Protein AF-A0A2B7YEJ5-F1 (afdb_monomer_lite)

Radius of gyration: 30.0 Å; chains: 1; boun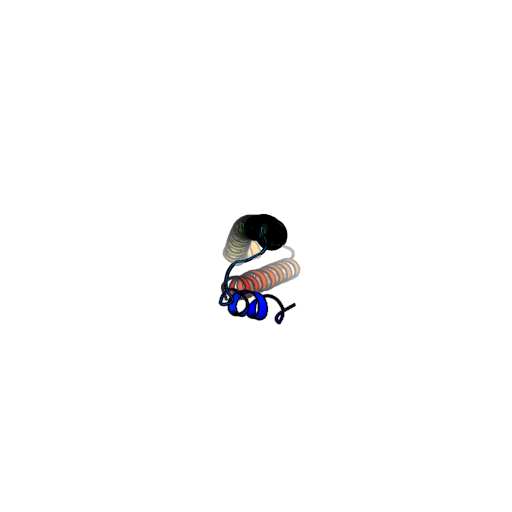ding box: 55×24×83 Å

Secondary structure (DSSP, 8-state):
--SSHHHHHHHTTS----HHHHHHHHHHHHHHHHHHHHHHHHHHHHHHHHHHHHHHHHHHHHHHHHHHHHHHHHHHHHHTT-S-HHHHHHHHHHHHHHHHHHHHHHHHHT-

pLDDT: mean 81.54, std 15.57, range [46.22, 95.5]

Organism: Fusobacterium nucleatum subsp. polymorphum (NCBI:txid76857)

InterPro domains:
  IPR018543 Adhesion protein FadA [PF09403] (25-104)
  IPR053716 Flagellar assembly and chemotaxis effector [G3DSA:1.10.287.1700] (18-108)

Structure (mmCIF, N/CA/C/O backbone):
data_AF-A0A2B7YEJ5-F1
#
_entry.id   AF-A0A2B7YEJ5-F1
#
loop_
_atom_site.group_PDB
_atom_site.id
_atom_site.type_symbol
_atom_site.label_atom_id
_atom_site.label_alt_id
_atom_site.label_comp_id
_atom_site.label_asym_id
_atom_site.label_entity_id
_atom_site.label_seq_id
_atom_site.pdbx_PDB_ins_code
_atom_site.Cartn_x
_atom_site.Cartn_y
_atom_site.Cartn_z
_atom_site.occupancy
_atom_site.B_iso_or_equiv
_atom_site.auth_seq_id
_atom_site.auth_comp_id
_atom_site.auth_asym_id
_atom_site.auth_atom_id
_atom_site.pdbx_PDB_model_num
ATOM 1 N N . MET A 1 1 ? 5.354 -14.574 -30.502 1.00 50.81 1 MET A N 1
ATOM 2 C CA . MET A 1 1 ? 6.492 -14.194 -31.365 1.00 50.81 1 MET A CA 1
ATOM 3 C C . MET A 1 1 ? 7.780 -14.687 -30.709 1.00 50.81 1 MET A C 1
ATOM 5 O O . MET A 1 1 ? 8.263 -14.043 -29.798 1.00 50.81 1 MET A O 1
ATOM 9 N N . ARG A 1 2 ? 8.254 -15.903 -31.023 1.00 48.84 2 ARG A N 1
ATOM 10 C CA . ARG A 1 2 ? 9.450 -16.503 -30.373 1.00 48.84 2 ARG A CA 1
ATOM 11 C C . ARG A 1 2 ? 10.378 -17.261 -31.334 1.00 48.84 2 ARG A C 1
ATOM 13 O O . ARG A 1 2 ? 11.340 -17.869 -30.892 1.00 48.84 2 ARG A O 1
ATOM 20 N N . LYS A 1 3 ? 10.086 -17.254 -32.639 1.00 48.75 3 LYS A N 1
ATOM 21 C CA . LYS A 1 3 ? 10.837 -18.036 -33.640 1.00 48.75 3 LYS A CA 1
ATOM 22 C C . LYS A 1 3 ? 11.615 -17.185 -34.653 1.00 48.75 3 LYS A C 1
ATOM 24 O O . LYS A 1 3 ? 12.477 -17.732 -35.318 1.00 48.75 3 LYS A O 1
ATOM 29 N N . GLY A 1 4 ? 11.350 -15.875 -34.741 1.00 50.22 4 GLY A N 1
ATOM 30 C CA . GLY A 1 4 ? 12.058 -14.973 -35.665 1.00 50.22 4 GLY A CA 1
ATOM 31 C C . GLY A 1 4 ? 13.450 -14.561 -35.173 1.00 50.22 4 GLY A C 1
ATOM 32 O O . GLY A 1 4 ? 14.407 -14.615 -35.931 1.00 50.22 4 GLY A O 1
ATOM 33 N N . ILE A 1 5 ? 13.583 -14.260 -33.876 1.00 56.66 5 ILE A N 1
ATOM 34 C CA . ILE A 1 5 ? 14.820 -13.716 -33.281 1.00 56.66 5 ILE A CA 1
ATOM 35 C C . ILE A 1 5 ? 15.985 -14.722 -33.325 1.00 56.66 5 ILE A C 1
ATOM 37 O O . ILE A 1 5 ? 17.136 -14.335 -33.489 1.00 56.66 5 ILE A O 1
ATOM 41 N N . LEU A 1 6 ? 15.701 -16.028 -33.237 1.00 48.44 6 LEU A N 1
ATOM 42 C CA . LEU A 1 6 ? 16.749 -17.055 -33.292 1.00 48.44 6 LEU A CA 1
ATOM 43 C C . LEU A 1 6 ? 17.274 -17.308 -34.716 1.00 48.44 6 LEU A C 1
ATOM 45 O O . LEU A 1 6 ? 18.383 -17.810 -34.875 1.00 48.44 6 LEU A O 1
ATOM 49 N N . LEU A 1 7 ? 16.485 -16.983 -35.746 1.00 53.22 7 LEU A N 1
ATOM 50 C CA . LEU A 1 7 ? 16.862 -17.224 -37.139 1.00 53.22 7 LEU A CA 1
ATOM 51 C C . LEU A 1 7 ? 17.825 -16.149 -37.665 1.00 53.22 7 LEU A C 1
ATOM 53 O O . LEU A 1 7 ? 18.717 -16.481 -38.439 1.00 53.22 7 LEU A O 1
ATOM 57 N N . LEU A 1 8 ? 17.735 -14.909 -37.174 1.00 52.97 8 LEU A N 1
ATOM 58 C CA . LEU A 1 8 ? 18.569 -13.798 -37.650 1.00 52.97 8 LEU A CA 1
ATOM 59 C C . LEU A 1 8 ? 20.058 -13.964 -37.281 1.00 52.97 8 LEU A C 1
ATOM 61 O O . LEU A 1 8 ? 20.935 -13.733 -38.106 1.00 52.97 8 LEU A O 1
ATOM 65 N N . PHE A 1 9 ? 20.355 -14.477 -36.080 1.00 54.22 9 PHE A N 1
ATOM 66 C CA . PHE A 1 9 ? 21.737 -14.717 -35.630 1.00 54.22 9 PHE A CA 1
ATOM 67 C C . PHE A 1 9 ? 22.463 -15.834 -36.397 1.00 54.22 9 PHE A C 1
ATOM 69 O O . PHE A 1 9 ? 23.690 -15.850 -36.434 1.00 54.22 9 PHE A O 1
ATOM 76 N N . THR A 1 10 ? 21.732 -16.772 -37.010 1.00 55.88 10 THR A N 1
ATOM 77 C CA . THR A 1 10 ? 22.343 -17.885 -37.765 1.00 55.88 10 THR A CA 1
ATOM 78 C C . THR A 1 10 ? 22.634 -17.535 -39.229 1.00 55.88 10 THR A C 1
ATOM 80 O O . THR A 1 10 ? 23.484 -18.176 -39.846 1.00 55.88 10 THR A O 1
ATOM 83 N N . ALA A 1 11 ? 22.004 -16.484 -39.767 1.00 53.53 11 ALA A N 1
ATOM 84 C CA . ALA A 1 11 ? 22.146 -16.074 -41.165 1.00 53.53 11 ALA A CA 1
ATOM 85 C C . ALA A 1 11 ? 23.420 -15.251 -41.461 1.00 53.53 11 ALA A C 1
ATOM 87 O O . ALA A 1 11 ? 23.912 -15.276 -42.585 1.00 53.53 11 ALA A O 1
ATOM 88 N N . LEU A 1 12 ? 24.023 -14.600 -40.457 1.00 53.91 12 LEU A N 1
ATOM 89 C CA . LEU A 1 12 ? 25.177 -13.692 -40.619 1.00 53.91 12 LEU A CA 1
ATOM 90 C C . LEU A 1 12 ? 26.529 -14.382 -40.916 1.00 53.91 12 LEU A C 1
ATOM 92 O O . LEU A 1 12 ? 27.573 -13.734 -40.903 1.00 53.91 12 LEU A O 1
ATOM 96 N N . SER A 1 13 ? 26.541 -15.693 -41.174 1.00 53.62 13 SER A N 1
ATOM 97 C CA . SER A 1 13 ? 27.765 -16.461 -41.463 1.00 53.62 13 SER A CA 1
ATOM 98 C C . SER A 1 13 ? 28.075 -16.630 -42.961 1.00 53.62 13 SER A C 1
ATOM 100 O O . SER A 1 13 ? 29.018 -17.341 -43.308 1.00 53.62 13 SER A O 1
ATOM 102 N N . ILE A 1 14 ? 27.326 -15.976 -43.859 1.00 58.03 14 ILE A N 1
ATOM 103 C CA . ILE A 1 14 ? 27.501 -16.094 -45.317 1.00 58.03 14 ILE A CA 1
ATOM 104 C C . ILE A 1 14 ? 28.121 -14.806 -45.885 1.00 58.03 14 ILE A C 1
ATOM 106 O O . ILE A 1 14 ? 27.730 -13.700 -45.528 1.00 58.03 14 ILE A O 1
ATOM 110 N N . GLY A 1 15 ? 29.144 -14.975 -46.730 1.00 53.72 15 GLY A N 1
ATOM 111 C CA . GLY A 1 15 ? 30.040 -13.923 -47.216 1.00 53.72 15 GLY A CA 1
ATOM 112 C C . GLY A 1 15 ? 29.367 -12.751 -47.945 1.00 53.72 15 GLY A C 1
ATOM 113 O O . GLY A 1 15 ? 28.396 -12.912 -48.677 1.00 53.72 15 GLY A O 1
ATOM 114 N N . VAL A 1 16 ? 29.959 -11.572 -47.745 1.00 63.69 16 VAL A N 1
ATOM 115 C CA . VAL A 1 16 ? 29.549 -10.250 -48.240 1.00 63.69 16 VAL A CA 1
ATOM 116 C C . VAL A 1 16 ? 29.669 -10.157 -49.761 1.00 63.69 16 VAL A C 1
ATOM 118 O O . VAL A 1 16 ? 30.803 -10.105 -50.211 1.00 63.69 16 VAL A O 1
ATOM 121 N N . PHE A 1 17 ? 28.559 -10.052 -50.515 1.00 53.75 17 PHE A N 1
ATOM 122 C CA . PHE A 1 17 ? 28.481 -9.334 -51.811 1.00 53.75 17 PHE A CA 1
ATOM 123 C C . PHE A 1 17 ? 27.028 -8.971 -52.215 1.00 53.75 17 PHE A C 1
ATOM 125 O O . PHE A 1 17 ? 26.368 -9.759 -52.886 1.00 53.75 17 PHE A O 1
ATOM 132 N N . ALA A 1 18 ? 26.560 -7.771 -51.838 1.00 54.12 18 ALA A N 1
ATOM 133 C CA . ALA A 1 18 ? 25.743 -6.808 -52.611 1.00 54.12 18 ALA A CA 1
ATOM 134 C C . ALA A 1 18 ? 25.316 -5.662 -51.662 1.00 54.12 18 ALA A C 1
ATOM 136 O O . ALA A 1 18 ? 24.610 -5.883 -50.682 1.00 54.12 18 ALA A O 1
ATOM 137 N N . ASP A 1 19 ? 25.800 -4.450 -51.943 1.00 62.44 19 ASP A N 1
ATOM 138 C CA . ASP A 1 19 ? 25.955 -3.322 -51.000 1.00 62.44 19 ASP A CA 1
ATOM 139 C C . ASP A 1 19 ? 24.652 -2.752 -50.387 1.00 62.44 19 ASP A C 1
ATOM 141 O O . ASP A 1 19 ? 24.695 -2.148 -49.320 1.00 62.44 19 ASP A O 1
ATOM 145 N N . ASP A 1 20 ? 23.485 -2.952 -51.011 1.00 71.19 20 ASP A N 1
ATOM 146 C CA . ASP A 1 20 ? 22.214 -2.344 -50.566 1.00 71.19 20 ASP A CA 1
ATOM 147 C C . ASP A 1 20 ? 21.368 -3.242 -49.644 1.00 71.19 20 ASP A C 1
ATOM 149 O O . ASP A 1 20 ? 20.648 -2.739 -48.778 1.00 71.19 20 ASP A O 1
ATOM 153 N N . GLU A 1 21 ? 21.445 -4.567 -49.793 1.00 75.50 21 GLU A N 1
ATOM 154 C CA . GLU A 1 21 ? 20.636 -5.509 -49.003 1.00 75.50 21 GLU A CA 1
ATOM 155 C C . GLU A 1 21 ? 21.127 -5.562 -47.551 1.00 75.50 21 GLU A C 1
ATOM 157 O O . GLU A 1 21 ? 20.345 -5.375 -46.621 1.00 75.50 21 GLU A O 1
ATOM 162 N N . VAL A 1 22 ? 22.448 -5.652 -47.360 1.00 77.62 22 VAL A N 1
ATOM 163 C CA . VAL A 1 22 ? 23.090 -5.575 -46.036 1.00 77.62 22 VAL A CA 1
ATOM 164 C C . VAL A 1 22 ? 22.825 -4.219 -45.367 1.00 77.62 22 VAL A C 1
ATOM 166 O O . VAL A 1 22 ? 22.575 -4.151 -44.164 1.00 77.62 22 VAL A O 1
ATOM 169 N N . LEU A 1 23 ? 22.830 -3.122 -46.135 1.00 79.94 23 LEU A N 1
ATOM 170 C CA . LEU A 1 23 ? 22.531 -1.784 -45.617 1.00 79.94 23 LEU A CA 1
ATOM 171 C C . LEU A 1 23 ? 21.060 -1.652 -45.182 1.00 79.94 23 LEU A C 1
ATOM 173 O O . LEU A 1 23 ? 20.762 -0.997 -44.181 1.00 79.94 23 LEU A O 1
ATOM 177 N N . SER A 1 24 ? 20.139 -2.271 -45.923 1.00 82.00 24 SER A N 1
ATOM 178 C CA . SER A 1 24 ? 18.716 -2.331 -45.581 1.00 82.00 24 SER A CA 1
ATOM 179 C C . SER A 1 24 ? 18.471 -3.166 -44.322 1.00 82.00 24 SER A C 1
ATOM 181 O O . SER A 1 24 ? 17.715 -2.742 -43.448 1.00 82.00 24 SER A O 1
ATOM 183 N N . GLU A 1 25 ? 19.130 -4.318 -44.192 1.00 83.88 25 GLU A N 1
ATOM 184 C CA . GLU A 1 25 ? 19.049 -5.164 -42.998 1.00 83.88 25 GLU A CA 1
ATOM 185 C C . GLU A 1 25 ? 19.592 -4.454 -41.754 1.00 83.88 25 GLU A C 1
ATOM 187 O O . GLU A 1 25 ? 18.942 -4.474 -40.711 1.00 83.88 25 GLU A O 1
ATOM 192 N N . LEU A 1 26 ? 20.727 -3.754 -41.865 1.00 83.31 26 LEU A N 1
ATOM 193 C CA . LEU A 1 26 ? 21.283 -2.969 -40.758 1.00 83.31 26 LEU A CA 1
ATOM 194 C C . LEU A 1 26 ? 20.347 -1.835 -40.318 1.00 83.31 26 LEU A C 1
ATOM 196 O O . LEU A 1 26 ? 20.149 -1.648 -39.121 1.00 83.31 26 LEU A O 1
ATOM 200 N N . LYS A 1 27 ? 19.714 -1.120 -41.259 1.00 86.50 27 LYS A N 1
ATOM 201 C CA . LYS A 1 27 ? 18.711 -0.086 -40.939 1.00 86.50 27 LYS A CA 1
ATOM 202 C C . LYS A 1 27 ? 17.456 -0.670 -40.292 1.00 86.50 27 LYS A C 1
ATOM 204 O O . LYS A 1 27 ? 16.894 -0.063 -39.383 1.00 86.50 27 LYS A O 1
ATOM 209 N N . SER A 1 28 ? 17.009 -1.839 -40.753 1.00 89.12 28 SER A N 1
ATOM 210 C CA . SER A 1 28 ? 15.894 -2.558 -40.127 1.00 89.12 28 SER A CA 1
ATOM 211 C C . SER A 1 28 ? 16.248 -2.962 -38.698 1.00 89.12 28 SER A C 1
ATOM 213 O O . SER A 1 28 ? 15.455 -2.745 -37.787 1.00 89.12 28 SER A O 1
ATOM 215 N N . LEU A 1 29 ? 17.460 -3.481 -38.485 1.00 89.81 29 LEU A N 1
ATOM 216 C CA . LEU A 1 29 ? 17.945 -3.891 -37.172 1.00 89.81 29 LEU A CA 1
ATOM 217 C C . LEU A 1 29 ? 18.083 -2.705 -36.208 1.00 89.81 29 LEU A C 1
ATOM 219 O O . LEU A 1 29 ? 17.698 -2.817 -35.049 1.00 89.81 29 LEU A O 1
ATOM 223 N N . GLU A 1 30 ? 18.584 -1.562 -36.681 1.00 87.75 30 GLU A N 1
ATOM 224 C CA . GLU A 1 30 ? 18.641 -0.318 -35.903 1.00 87.75 30 GLU A CA 1
ATOM 225 C C . GLU A 1 30 ? 17.232 0.158 -35.518 1.00 87.75 30 GLU A C 1
ATOM 227 O O . GLU A 1 30 ? 16.977 0.475 -34.359 1.00 87.75 30 GLU A O 1
ATOM 232 N N . SER A 1 31 ? 16.274 0.102 -36.450 1.00 91.06 31 SER A N 1
ATOM 233 C CA . SER A 1 31 ? 14.875 0.427 -36.154 1.00 91.06 31 SER A CA 1
ATOM 234 C C . SER A 1 31 ? 14.240 -0.539 -35.145 1.00 91.06 31 SER A C 1
ATOM 236 O O . SER A 1 31 ? 13.421 -0.116 -34.325 1.00 91.06 31 SER A O 1
ATOM 238 N N . GLU A 1 32 ? 14.564 -1.831 -35.210 1.00 89.12 32 GLU A N 1
ATOM 239 C CA . GLU A 1 32 ? 14.099 -2.830 -34.242 1.00 89.12 32 GLU A CA 1
ATOM 240 C C . GLU A 1 32 ? 14.715 -2.596 -32.861 1.00 89.12 32 GLU A C 1
ATOM 242 O O . GLU A 1 32 ? 14.001 -2.647 -31.859 1.00 89.12 32 GLU A O 1
ATOM 247 N N . TYR A 1 33 ? 16.010 -2.276 -32.807 1.00 86.94 33 TYR A N 1
ATOM 248 C CA . TYR A 1 33 ? 16.704 -1.904 -31.578 1.00 86.94 33 TYR A CA 1
ATOM 249 C C . TYR A 1 33 ? 16.068 -0.670 -30.931 1.00 86.94 33 TYR A C 1
ATOM 251 O O . TYR A 1 33 ? 15.699 -0.709 -29.758 1.00 86.94 33 TYR A O 1
ATOM 259 N N . ASP A 1 34 ? 15.841 0.392 -31.704 1.00 92.69 34 ASP A N 1
ATOM 260 C CA . ASP A 1 34 ? 15.193 1.610 -31.217 1.00 92.69 34 ASP A CA 1
ATOM 261 C C . ASP A 1 34 ? 13.772 1.350 -30.710 1.00 92.69 34 ASP A C 1
ATOM 263 O O . ASP A 1 34 ? 13.332 1.941 -29.718 1.00 92.69 34 ASP A O 1
ATOM 267 N N . SER A 1 35 ? 13.027 0.470 -31.386 1.00 92.88 35 SER A N 1
ATOM 268 C CA . SER A 1 35 ? 11.698 0.058 -30.935 1.00 92.88 35 SER A CA 1
ATOM 269 C C . SER A 1 35 ? 11.769 -0.709 -29.617 1.00 92.88 35 SER A C 1
ATOM 271 O O . SER A 1 35 ? 10.950 -0.464 -28.731 1.00 92.88 35 SER A O 1
ATOM 273 N N . LEU A 1 36 ? 12.741 -1.612 -29.473 1.00 91.31 36 LEU A N 1
ATOM 274 C CA . LEU A 1 36 ? 12.936 -2.396 -28.258 1.00 91.31 36 LEU A CA 1
ATOM 275 C C . LEU A 1 36 ? 13.306 -1.499 -27.074 1.00 91.31 36 LEU A C 1
ATOM 277 O O . LEU A 1 36 ? 12.683 -1.604 -26.023 1.00 91.31 36 LEU A O 1
ATOM 281 N N . VAL A 1 37 ? 14.244 -0.566 -27.256 1.00 94.25 37 VAL A N 1
ATOM 282 C CA . VAL A 1 37 ? 14.639 0.396 -26.214 1.00 94.25 37 VAL A CA 1
ATOM 283 C C . VAL A 1 37 ? 13.440 1.232 -25.756 1.00 94.25 37 VAL A C 1
ATOM 285 O O . VAL A 1 37 ? 13.241 1.439 -24.559 1.00 94.25 37 VAL A O 1
ATOM 288 N N . LYS A 1 38 ? 12.585 1.674 -26.688 1.00 93.81 38 LYS A N 1
ATOM 289 C CA . LYS A 1 38 ? 11.347 2.396 -26.347 1.00 93.81 38 LYS A CA 1
ATOM 290 C C . LYS A 1 38 ? 10.355 1.524 -25.581 1.00 93.81 38 LYS A C 1
ATOM 292 O O . LYS A 1 38 ? 9.697 2.021 -24.668 1.00 93.81 38 LYS A O 1
ATOM 297 N N . GLU A 1 39 ? 10.220 0.252 -25.947 1.00 92.88 39 GLU A N 1
ATOM 298 C CA . GLU A 1 39 ? 9.346 -0.684 -25.237 1.00 92.88 39 GLU A CA 1
ATOM 299 C C . GLU A 1 39 ? 9.857 -0.960 -23.816 1.00 92.88 39 GLU A C 1
ATOM 301 O O . GLU A 1 39 ? 9.067 -0.946 -22.869 1.00 92.88 39 GLU A O 1
ATOM 306 N N . GLU A 1 40 ? 11.164 -1.163 -23.646 1.00 87.75 40 GLU A N 1
ATOM 307 C CA . GLU A 1 40 ? 11.794 -1.353 -22.338 1.00 87.75 40 GLU A CA 1
ATOM 308 C C . GLU A 1 40 ? 11.590 -0.136 -21.437 1.00 87.75 40 GLU A C 1
ATOM 310 O O . GLU A 1 40 ? 11.128 -0.291 -20.304 1.00 87.75 40 GLU A O 1
ATOM 315 N N . GLU A 1 41 ? 11.825 1.070 -21.955 1.00 94.19 41 GLU A N 1
ATOM 316 C CA . GLU A 1 41 ? 11.597 2.308 -21.211 1.00 94.19 41 GLU A CA 1
ATOM 317 C C . GLU A 1 41 ? 10.118 2.471 -20.827 1.00 94.19 41 GLU A C 1
ATOM 319 O O . GLU A 1 41 ? 9.796 2.780 -19.679 1.00 94.19 41 GLU A O 1
ATOM 324 N N . ALA A 1 42 ? 9.184 2.186 -21.741 1.00 95.19 42 ALA A N 1
ATOM 325 C CA . ALA A 1 42 ? 7.753 2.246 -21.444 1.00 95.19 42 ALA A CA 1
ATOM 326 C C . ALA A 1 42 ? 7.338 1.236 -20.360 1.00 95.19 42 ALA A C 1
ATOM 328 O O . ALA A 1 42 ? 6.517 1.548 -19.490 1.00 95.19 42 ALA A O 1
ATOM 329 N N . ARG A 1 43 ? 7.906 0.022 -20.382 1.00 93.00 43 ARG A N 1
ATOM 330 C CA . ARG A 1 43 ? 7.681 -0.982 -19.332 1.00 93.00 43 ARG A CA 1
ATOM 331 C C . ARG A 1 43 ? 8.259 -0.528 -17.996 1.00 93.00 43 ARG A C 1
ATOM 333 O O . ARG A 1 43 ? 7.566 -0.661 -16.989 1.00 93.00 43 ARG A O 1
ATOM 340 N N . PHE A 1 44 ? 9.465 0.036 -17.996 1.00 94.12 44 PHE A N 1
ATOM 341 C CA . PHE A 1 44 ? 10.108 0.558 -16.794 1.00 94.12 44 PHE A CA 1
ATOM 342 C C . PHE A 1 44 ? 9.292 1.688 -16.158 1.00 94.12 44 PHE A C 1
ATOM 344 O O . PHE A 1 44 ? 8.996 1.628 -14.966 1.00 94.12 44 PHE A O 1
ATOM 351 N N . GLN A 1 45 ? 8.843 2.672 -16.944 1.00 94.00 45 GLN A N 1
ATOM 352 C CA . GLN A 1 45 ? 8.018 3.766 -16.421 1.00 94.00 45 GLN A CA 1
ATOM 353 C C . GLN A 1 45 ? 6.693 3.259 -15.845 1.00 94.00 45 GLN A C 1
ATOM 355 O O . GLN A 1 45 ? 6.297 3.667 -14.755 1.00 94.00 45 GLN A O 1
ATOM 360 N N . LYS A 1 46 ? 6.041 2.298 -16.510 1.00 93.75 46 LYS A N 1
ATOM 361 C CA . LYS A 1 46 ? 4.816 1.680 -15.989 1.00 93.75 46 LYS A CA 1
ATOM 362 C C . LYS A 1 46 ? 5.045 0.960 -14.656 1.00 93.75 46 LYS A C 1
ATOM 364 O O . LYS A 1 46 ? 4.216 1.058 -13.753 1.00 93.75 46 LYS A O 1
ATOM 369 N N . GLU A 1 47 ? 6.138 0.214 -14.530 1.00 90.25 47 GLU A N 1
ATOM 370 C CA . GLU A 1 47 ? 6.491 -0.473 -13.284 1.00 90.25 47 GLU A CA 1
ATOM 371 C C . GLU A 1 47 ? 6.819 0.521 -12.165 1.00 90.25 47 GLU A C 1
ATOM 373 O O . GLU A 1 47 ? 6.350 0.361 -11.037 1.00 90.25 47 GLU A O 1
ATOM 378 N N . LYS A 1 48 ? 7.543 1.593 -12.493 1.00 91.50 48 LYS A N 1
ATOM 379 C CA . LYS A 1 48 ? 7.848 2.684 -11.570 1.00 91.50 48 LYS A CA 1
ATOM 380 C C . LYS A 1 48 ? 6.578 3.354 -11.042 1.00 91.50 48 LYS A C 1
ATOM 382 O O . LYS A 1 48 ? 6.429 3.468 -9.830 1.00 91.50 48 LYS A O 1
ATOM 387 N N . GLU A 1 49 ? 5.640 3.729 -11.912 1.00 91.75 49 GLU A N 1
ATOM 388 C CA . GLU A 1 49 ? 4.360 4.328 -11.504 1.00 91.75 49 GLU A CA 1
ATOM 389 C C . GLU A 1 49 ? 3.547 3.395 -10.593 1.00 91.75 49 GLU A C 1
ATOM 391 O O . GLU A 1 49 ? 2.978 3.829 -9.587 1.00 91.75 49 GLU A O 1
ATOM 396 N N . LEU A 1 50 ? 3.500 2.097 -10.916 1.00 86.69 50 LEU A N 1
ATOM 397 C CA . LEU A 1 50 ? 2.832 1.097 -10.079 1.00 86.69 50 LEU A CA 1
ATOM 398 C C . LEU A 1 50 ? 3.500 0.971 -8.706 1.00 86.69 50 LEU A C 1
ATOM 400 O O . LEU A 1 50 ? 2.795 0.910 -7.697 1.00 86.69 50 LEU A O 1
ATOM 404 N N . SER A 1 51 ? 4.832 0.972 -8.663 1.00 80.88 51 SER A N 1
ATOM 405 C CA . SER A 1 51 ? 5.617 0.910 -7.428 1.00 80.88 51 SER A CA 1
ATOM 406 C C . SER A 1 51 ? 5.404 2.148 -6.554 1.00 80.88 51 SER A C 1
ATOM 408 O O . SER A 1 51 ? 5.100 2.025 -5.368 1.00 80.88 51 SER A O 1
ATOM 410 N N . GLU A 1 52 ? 5.459 3.348 -7.137 1.00 87.31 52 GLU A N 1
ATOM 411 C CA . GLU A 1 52 ? 5.212 4.606 -6.423 1.00 87.31 52 GLU A CA 1
ATOM 412 C C . GLU A 1 52 ? 3.782 4.666 -5.866 1.00 87.31 52 GLU A C 1
ATOM 414 O O . GLU A 1 52 ? 3.574 5.030 -4.704 1.00 87.31 52 GLU A O 1
ATOM 419 N N . LYS A 1 53 ? 2.789 4.228 -6.650 1.00 84.44 53 LYS A N 1
ATOM 420 C CA . LYS A 1 53 ? 1.398 4.132 -6.194 1.00 84.44 53 LYS A CA 1
ATOM 421 C C . LYS A 1 53 ? 1.238 3.120 -5.059 1.00 84.44 53 LYS A C 1
ATOM 423 O O . LYS A 1 53 ? 0.553 3.417 -4.080 1.00 84.44 53 LYS A O 1
ATOM 428 N N . ALA A 1 54 ? 1.869 1.952 -5.165 1.00 78.75 54 ALA A N 1
ATOM 429 C CA . ALA A 1 54 ? 1.850 0.941 -4.113 1.00 78.75 54 ALA A CA 1
ATOM 430 C C . ALA A 1 54 ? 2.525 1.451 -2.829 1.00 78.75 54 ALA A C 1
ATOM 432 O O . ALA A 1 54 ? 1.997 1.244 -1.737 1.00 78.75 54 ALA A O 1
ATOM 433 N N . ALA A 1 55 ? 3.641 2.178 -2.943 1.00 79.38 55 ALA A N 1
ATOM 434 C CA . ALA A 1 55 ? 4.325 2.792 -1.808 1.00 79.38 55 ALA A CA 1
ATOM 435 C C . ALA A 1 55 ? 3.443 3.835 -1.101 1.00 79.38 55 ALA A C 1
ATOM 437 O O . ALA A 1 55 ? 3.319 3.805 0.125 1.00 79.38 55 ALA A O 1
ATOM 438 N N . ALA A 1 56 ? 2.775 4.712 -1.859 1.00 81.69 56 ALA A N 1
ATOM 439 C CA . ALA A 1 56 ? 1.846 5.693 -1.301 1.00 81.69 56 ALA A CA 1
ATOM 440 C C . ALA A 1 56 ? 0.661 5.021 -0.581 1.00 81.69 56 ALA A C 1
ATOM 442 O O . ALA A 1 56 ? 0.363 5.358 0.567 1.00 81.69 56 ALA A O 1
ATOM 443 N N . GLN A 1 57 ? 0.041 4.016 -1.210 1.00 81.44 57 GLN A N 1
ATOM 444 C CA . GLN A 1 57 ? -1.048 3.239 -0.605 1.00 81.44 57 GLN A CA 1
ATOM 445 C C . GLN A 1 57 ? -0.598 2.502 0.663 1.00 81.44 57 GLN A C 1
ATOM 447 O O . GLN A 1 57 ? -1.341 2.448 1.640 1.00 81.44 57 GLN A O 1
ATOM 452 N N . ASN A 1 58 ? 0.630 1.979 0.693 1.00 82.62 58 ASN A N 1
ATOM 453 C CA . ASN A 1 58 ? 1.185 1.318 1.874 1.00 82.62 58 ASN A CA 1
ATOM 454 C C . ASN A 1 58 ? 1.341 2.300 3.049 1.00 82.62 58 ASN A C 1
ATOM 456 O O . ASN A 1 58 ? 0.964 1.973 4.173 1.00 82.62 58 ASN A O 1
ATOM 460 N N . ILE A 1 59 ? 1.807 3.529 2.798 1.00 84.75 59 ILE A N 1
ATOM 461 C CA . ILE A 1 59 ? 1.898 4.574 3.834 1.00 84.75 59 ILE A CA 1
ATOM 462 C C . ILE A 1 59 ? 0.513 4.895 4.416 1.00 84.75 59 ILE A C 1
ATOM 464 O O . ILE A 1 59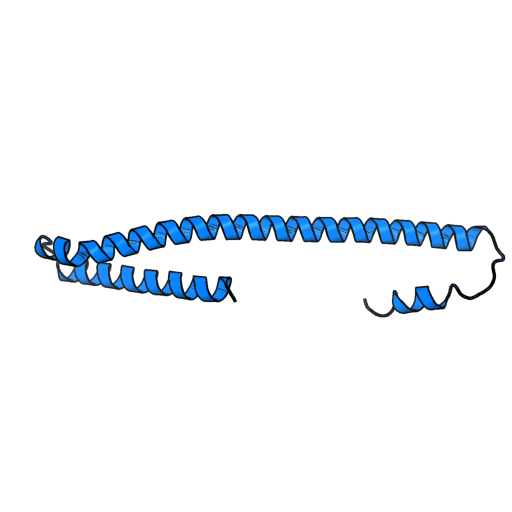 ? 0.366 5.018 5.634 1.00 84.75 59 ILE A O 1
ATOM 468 N N . GLU A 1 60 ? -0.512 5.031 3.573 1.00 85.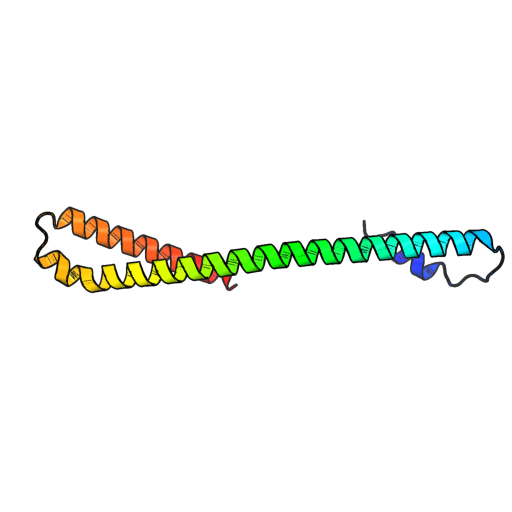88 60 GLU A N 1
ATOM 469 C CA . GLU A 1 60 ? -1.885 5.284 4.029 1.00 85.88 60 GLU A CA 1
ATOM 470 C C . GLU A 1 60 ? -2.453 4.111 4.836 1.00 85.88 60 GLU A C 1
ATOM 472 O O . GLU A 1 60 ? -3.020 4.326 5.910 1.00 85.88 60 GLU A O 1
ATOM 477 N N . LEU A 1 61 ? -2.234 2.874 4.379 1.00 86.69 61 LEU A N 1
ATOM 478 C CA . LEU A 1 61 ? -2.640 1.664 5.098 1.00 86.69 61 LEU A CA 1
ATOM 479 C C . LEU A 1 61 ? -1.959 1.553 6.466 1.00 86.69 61 LEU A C 1
ATOM 481 O O . LEU A 1 61 ? -2.619 1.209 7.444 1.00 86.69 61 LEU A O 1
ATOM 485 N N . GLN A 1 62 ? -0.672 1.896 6.572 1.00 85.81 62 GLN A N 1
ATOM 486 C CA . GLN A 1 62 ? 0.037 1.923 7.856 1.00 85.81 62 GLN A CA 1
ATOM 487 C C . GLN A 1 62 ? -0.541 2.970 8.814 1.00 85.81 62 GLN A C 1
ATOM 489 O O . GLN A 1 62 ? -0.729 2.682 9.995 1.00 85.81 62 GLN A O 1
ATOM 494 N N . LYS A 1 63 ? -0.869 4.170 8.319 1.00 89.00 63 LYS A N 1
ATOM 495 C CA . LYS A 1 63 ? -1.524 5.205 9.137 1.00 89.00 63 LYS A CA 1
ATOM 496 C C . LYS A 1 63 ? -2.896 4.750 9.627 1.00 89.00 63 LYS A C 1
ATOM 498 O O . LYS A 1 63 ? -3.215 4.937 10.800 1.00 89.00 63 LYS A O 1
ATOM 503 N N . LEU A 1 64 ? -3.697 4.149 8.745 1.00 89.81 64 LEU A N 1
ATOM 504 C CA . LEU A 1 64 ? -5.017 3.630 9.095 1.00 89.81 64 LEU A CA 1
ATOM 505 C C . LEU A 1 64 ? -4.911 2.504 10.128 1.00 89.81 64 LEU A C 1
ATOM 507 O O . LEU A 1 64 ? -5.649 2.512 11.111 1.00 89.81 64 LEU A O 1
ATOM 511 N N . LYS A 1 65 ? -3.952 1.590 9.946 1.00 90.50 65 LYS A N 1
ATOM 512 C CA . LYS A 1 65 ? -3.648 0.524 10.901 1.00 90.50 65 LYS A CA 1
ATOM 513 C C . LYS A 1 65 ? -3.366 1.083 12.296 1.00 90.50 65 LYS A C 1
ATOM 515 O O . LYS A 1 65 ? -4.061 0.713 13.237 1.00 90.50 65 LYS A O 1
ATOM 520 N N . LEU A 1 66 ? -2.414 2.011 12.413 1.00 93.31 66 LEU A N 1
ATOM 521 C CA . LEU A 1 66 ? -2.053 2.625 13.696 1.00 93.31 66 LEU A CA 1
ATOM 522 C C . LEU A 1 66 ? -3.257 3.302 14.366 1.00 93.31 66 LEU A C 1
ATOM 524 O O . LEU A 1 66 ? -3.453 3.173 15.571 1.00 93.31 66 LEU A O 1
ATOM 528 N N . ASN A 1 67 ? -4.099 3.984 13.584 1.00 92.44 67 ASN A N 1
ATOM 529 C CA . ASN A 1 67 ? -5.305 4.624 14.103 1.00 92.44 67 ASN A CA 1
ATOM 530 C C . ASN A 1 67 ? -6.320 3.609 14.658 1.00 92.44 67 ASN A C 1
ATOM 532 O O . ASN A 1 67 ? -6.932 3.850 15.700 1.00 92.44 67 ASN A O 1
ATOM 536 N N . ILE A 1 68 ? -6.499 2.474 13.976 1.00 92.81 68 ILE A N 1
ATOM 537 C CA . ILE A 1 68 ? -7.382 1.395 14.430 1.00 92.81 68 ILE A CA 1
ATOM 538 C C . ILE A 1 68 ? -6.814 0.736 15.692 1.00 92.81 68 ILE A C 1
ATOM 540 O O . ILE A 1 68 ? -7.558 0.536 16.651 1.00 92.81 68 ILE A O 1
ATOM 544 N N . GLU A 1 69 ? -5.511 0.450 15.733 1.00 93.19 69 GLU A N 1
ATOM 545 C CA . GLU A 1 69 ? -4.836 -0.110 16.913 1.00 93.19 69 GLU A CA 1
ATOM 546 C C . GLU A 1 69 ? -4.991 0.798 18.142 1.00 93.19 69 GLU A C 1
ATOM 548 O O . GLU A 1 69 ? -5.3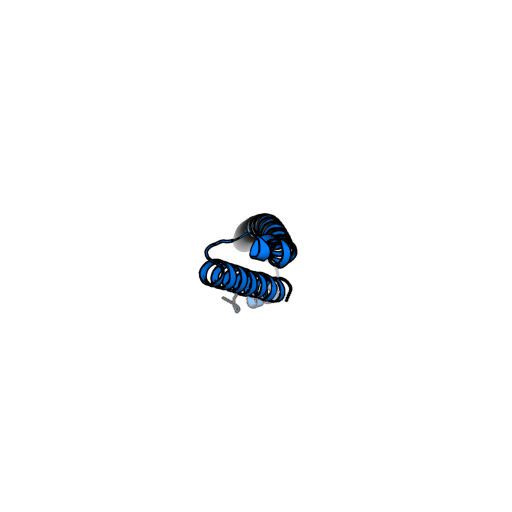42 0.318 19.221 1.00 93.19 69 GLU A O 1
ATOM 553 N N . GLU A 1 70 ? -4.819 2.113 17.979 1.00 93.44 70 GLU A N 1
ATOM 554 C CA . GLU A 1 70 ? -5.019 3.094 19.051 1.00 93.44 70 GLU A CA 1
ATOM 555 C C . GLU A 1 70 ? -6.469 3.094 19.562 1.00 93.44 70 GLU A C 1
ATOM 557 O O . GLU A 1 70 ? -6.711 3.026 20.772 1.00 93.44 70 GLU A O 1
ATOM 562 N N . LYS A 1 71 ? -7.454 3.098 18.651 1.00 91.56 71 LYS A N 1
ATOM 563 C CA . LYS A 1 71 ? -8.882 3.034 19.009 1.00 91.56 71 LYS A CA 1
ATOM 564 C C . LYS A 1 71 ? -9.232 1.745 19.749 1.00 91.56 71 LYS A C 1
ATOM 566 O O . LYS A 1 71 ? -9.978 1.789 20.726 1.00 91.56 71 LYS A O 1
ATOM 571 N N . LEU A 1 72 ? -8.694 0.607 19.311 1.00 93.94 72 LEU A N 1
ATOM 572 C CA . LEU A 1 72 ? -8.905 -0.684 19.966 1.00 93.94 72 LEU A CA 1
ATOM 573 C C . LEU A 1 72 ? -8.242 -0.739 21.348 1.00 93.94 72 LEU A C 1
ATOM 575 O O . LEU A 1 72 ? -8.840 -1.266 22.284 1.00 93.94 72 LEU A O 1
ATOM 579 N N . ALA A 1 73 ? -7.058 -0.144 21.513 1.00 94.69 73 ALA A N 1
ATOM 580 C CA . ALA A 1 73 ? -6.380 -0.056 22.806 1.00 94.69 73 ALA A CA 1
ATOM 581 C C . ALA A 1 73 ? -7.134 0.838 23.808 1.00 94.69 73 ALA A C 1
ATOM 583 O O . ALA A 1 73 ? -7.210 0.514 24.996 1.00 94.69 73 ALA A O 1
ATOM 584 N N . ALA A 1 74 ? -7.735 1.937 23.340 1.00 94.19 74 ALA A N 1
ATOM 585 C CA . ALA A 1 74 ? -8.558 2.826 24.162 1.00 94.19 74 ALA A CA 1
ATOM 586 C C . ALA A 1 74 ? -9.960 2.257 24.460 1.00 94.19 74 ALA A C 1
ATOM 588 O O . ALA A 1 74 ? -10.592 2.636 25.455 1.00 94.19 74 ALA A O 1
ATOM 589 N N . ALA A 1 75 ? -10.446 1.316 23.641 1.00 92.50 75 ALA A N 1
ATOM 590 C CA . ALA A 1 75 ? -11.811 0.806 23.703 1.00 92.50 75 ALA A CA 1
ATOM 591 C C . ALA A 1 75 ? -12.248 0.274 25.084 1.00 92.50 75 ALA A C 1
ATOM 593 O O . ALA A 1 75 ? -13.352 0.617 25.512 1.00 92.50 75 ALA A O 1
ATOM 594 N N . PRO A 1 76 ? -11.440 -0.489 25.849 1.00 91.75 76 PRO A N 1
ATOM 595 C CA . PRO A 1 76 ? -11.845 -0.973 27.171 1.00 91.75 76 PRO A CA 1
ATOM 596 C C . PRO A 1 76 ? -12.083 0.149 28.188 1.00 91.75 76 PRO A C 1
ATOM 598 O O . PRO A 1 76 ? -12.934 0.015 29.071 1.00 91.75 76 PRO A O 1
ATOM 601 N N . ALA A 1 77 ? -11.329 1.248 28.091 1.00 93.88 77 ALA A N 1
ATOM 602 C CA . ALA A 1 77 ? -11.507 2.415 28.948 1.00 93.88 77 ALA A CA 1
ATOM 603 C C . ALA A 1 77 ? -12.743 3.213 28.519 1.00 93.88 77 ALA A C 1
ATOM 605 O O . ALA A 1 77 ? -13.595 3.523 29.353 1.00 93.88 77 ALA A O 1
ATOM 606 N N . GLU A 1 78 ? -12.884 3.462 27.218 1.00 91.88 78 GLU A N 1
ATOM 607 C CA . GLU A 1 78 ? -14.027 4.166 26.643 1.00 91.88 78 GLU A CA 1
ATOM 608 C C . GLU A 1 78 ? -15.354 3.450 26.894 1.00 91.88 78 GLU A C 1
ATOM 610 O O . GLU A 1 78 ? -16.344 4.091 27.243 1.00 91.88 78 GLU A O 1
ATOM 615 N N . ARG A 1 79 ? -15.374 2.118 26.790 1.00 91.69 79 ARG A N 1
ATOM 616 C CA . ARG A 1 79 ? -16.559 1.286 27.026 1.00 91.69 79 ARG A CA 1
ATOM 617 C C . ARG A 1 79 ? -17.215 1.564 28.378 1.00 91.69 79 ARG A C 1
ATOM 619 O O . ARG A 1 79 ? -18.438 1.510 28.494 1.00 91.69 79 ARG A O 1
ATOM 626 N N . LYS A 1 80 ? -16.417 1.857 29.412 1.00 93.81 80 LYS A N 1
ATOM 627 C CA . LYS A 1 80 ? -16.907 2.081 30.784 1.00 93.81 80 LYS A CA 1
ATOM 628 C C . LYS A 1 80 ? -17.841 3.286 30.879 1.00 93.81 80 LYS A C 1
ATOM 630 O O . LYS A 1 80 ? -18.717 3.290 31.738 1.00 93.81 80 LYS A O 1
ATOM 635 N N . THR A 1 81 ? -17.666 4.273 30.001 1.00 93.94 81 THR A N 1
ATOM 636 C CA . THR A 1 81 ? -18.426 5.528 30.001 1.00 93.94 81 THR A CA 1
ATOM 637 C C . THR A 1 81 ? -19.490 5.589 28.904 1.00 93.94 81 THR A C 1
ATOM 639 O O . THR A 1 81 ? -20.247 6.557 28.852 1.00 93.94 81 THR A O 1
ATOM 642 N N . LYS A 1 82 ? -19.603 4.571 28.034 1.00 93.25 82 LYS A N 1
ATOM 643 C CA . LYS A 1 82 ? -20.641 4.542 26.993 1.00 93.25 82 LYS A CA 1
ATOM 644 C C . LYS A 1 82 ? -21.986 4.083 27.547 1.00 93.25 82 LYS A C 1
ATOM 646 O O . LYS A 1 82 ? -22.082 3.112 28.299 1.00 93.25 82 LYS A O 1
ATOM 651 N N . PHE A 1 83 ? -23.032 4.761 27.084 1.00 95.25 83 PHE A N 1
ATOM 652 C CA . PHE A 1 83 ? -24.423 4.396 27.333 1.00 95.25 83 PHE A CA 1
ATOM 653 C C . PHE A 1 83 ? -24.849 3.185 26.481 1.00 95.25 83 PHE A C 1
ATOM 655 O O . PHE A 1 83 ? -25.365 2.205 27.009 1.00 95.25 83 PHE A O 1
ATOM 662 N N . PHE A 1 84 ? -24.547 3.204 25.177 1.00 95.50 84 PHE A N 1
ATOM 663 C CA . PHE A 1 84 ? -24.859 2.123 24.232 1.00 95.50 84 PHE A CA 1
ATOM 664 C C . PHE A 1 84 ? -23.716 1.109 24.139 1.00 95.50 84 PHE A C 1
ATOM 666 O O . PHE A 1 84 ? -22.943 1.106 23.180 1.00 95.50 84 PHE A O 1
ATOM 673 N N . LYS A 1 85 ? -23.577 0.269 25.166 1.00 93.81 85 LYS A N 1
ATOM 674 C CA . LYS A 1 85 ? -22.465 -0.690 25.256 1.00 93.81 85 LYS A CA 1
ATOM 675 C C . LYS A 1 85 ? -22.474 -1.710 24.123 1.00 93.81 85 LYS A C 1
ATOM 677 O O . LYS A 1 85 ? -21.436 -1.906 23.512 1.00 93.81 85 LYS A O 1
ATOM 682 N N . ASP A 1 86 ? -23.630 -2.268 23.783 1.00 95.00 86 ASP A N 1
ATOM 683 C CA . ASP A 1 86 ? -23.718 -3.315 22.755 1.00 95.00 86 ASP A CA 1
ATOM 684 C C . ASP A 1 86 ? -23.348 -2.788 21.361 1.00 95.00 86 ASP A C 1
ATOM 686 O O . ASP A 1 86 ? -22.628 -3.439 20.609 1.00 95.00 86 ASP A O 1
ATOM 690 N N . THR A 1 87 ? -23.775 -1.565 21.029 1.00 93.88 87 THR A N 1
ATOM 691 C CA . THR A 1 87 ? -23.386 -0.894 19.778 1.00 93.88 87 THR A CA 1
ATOM 692 C C . THR A 1 87 ? -21.893 -0.577 19.754 1.00 93.88 87 THR A C 1
ATOM 694 O O . THR A 1 87 ? -21.243 -0.748 18.725 1.00 93.88 87 THR A O 1
ATOM 697 N N . PHE A 1 88 ? -21.336 -0.135 20.884 1.00 94.44 88 PHE A N 1
ATOM 698 C CA . PHE A 1 88 ? -19.903 0.114 21.006 1.00 94.44 88 PHE A CA 1
ATOM 699 C C . PHE A 1 88 ? -19.091 -1.181 20.864 1.00 94.44 88 PHE A C 1
ATOM 701 O O . PHE A 1 88 ? -18.109 -1.204 20.129 1.00 94.44 88 PHE A O 1
ATOM 708 N N . ASP A 1 89 ? -19.530 -2.267 21.500 1.00 93.94 89 ASP A N 1
ATOM 709 C CA . ASP A 1 89 ? -18.892 -3.582 21.417 1.00 93.94 89 ASP A CA 1
ATOM 710 C C . ASP A 1 89 ? -18.942 -4.130 19.976 1.00 93.94 89 ASP A C 1
ATOM 712 O O . ASP A 1 89 ? -17.953 -4.681 19.489 1.00 93.94 89 ASP A O 1
ATOM 716 N N . GLY A 1 90 ? -20.047 -3.900 19.255 1.00 94.38 90 GLY A N 1
ATOM 717 C CA . GLY A 1 90 ? -20.149 -4.172 17.817 1.00 94.38 90 GLY A CA 1
ATOM 718 C C . GLY A 1 90 ? -19.122 -3.390 16.992 1.00 94.38 90 GLY A C 1
ATOM 719 O O . GLY A 1 90 ? -18.390 -3.979 16.202 1.00 94.38 90 GLY A O 1
ATOM 720 N N . LEU A 1 91 ? -18.984 -2.086 17.242 1.00 94.50 91 LEU A N 1
ATOM 721 C CA . LEU A 1 91 ? -18.017 -1.237 16.539 1.00 94.50 91 LEU A CA 1
ATOM 722 C C . LEU A 1 91 ? -16.557 -1.660 16.797 1.00 94.50 91 LEU A C 1
ATOM 724 O O . LEU A 1 91 ? -15.741 -1.677 15.878 1.00 94.50 91 LEU A O 1
ATOM 728 N N . VAL A 1 92 ? -16.216 -2.023 18.036 1.00 95.25 92 VAL A N 1
ATOM 729 C CA . VAL A 1 92 ? -14.881 -2.539 18.404 1.00 95.25 92 VAL A CA 1
ATOM 730 C C . VAL A 1 92 ? -14.581 -3.851 17.676 1.00 95.25 92 VAL A C 1
ATOM 732 O O . VAL A 1 92 ? -13.460 -4.069 17.205 1.00 95.25 92 VAL A O 1
ATOM 735 N N . LYS A 1 93 ? -15.587 -4.721 17.541 1.00 94.94 93 LYS A N 1
ATOM 736 C CA . LYS A 1 93 ? -15.465 -5.957 16.769 1.00 94.94 93 LYS A CA 1
ATOM 737 C C . LYS A 1 93 ? -15.215 -5.663 15.290 1.00 94.94 93 LYS A C 1
ATOM 739 O O . LYS A 1 93 ? -14.307 -6.261 14.717 1.00 94.94 93 LYS A O 1
ATOM 744 N N . ASP A 1 94 ? -15.950 -4.725 14.699 1.00 93.31 94 ASP A N 1
ATOM 745 C CA . ASP A 1 94 ? -15.774 -4.347 13.293 1.00 93.31 94 ASP A CA 1
ATOM 746 C C . ASP A 1 94 ? -14.369 -3.784 13.033 1.00 93.31 94 ASP A C 1
ATOM 748 O O . ASP A 1 94 ? -13.692 -4.220 12.102 1.00 93.31 94 ASP A O 1
ATOM 752 N N . TYR A 1 95 ? -13.870 -2.897 13.903 1.00 92.06 95 TYR A N 1
ATOM 753 C CA . TYR A 1 95 ? -12.488 -2.406 13.832 1.00 92.06 95 TYR A CA 1
ATOM 754 C C . TYR A 1 95 ? -11.454 -3.537 13.894 1.00 92.06 95 TYR A C 1
ATOM 756 O O . TYR A 1 95 ? -10.480 -3.520 13.143 1.00 92.06 95 TYR A O 1
ATOM 764 N N . SER A 1 96 ? -11.677 -4.540 14.745 1.00 91.38 96 SER A N 1
ATOM 765 C CA . SER A 1 96 ? -10.789 -5.705 14.858 1.00 91.38 96 SER A CA 1
ATOM 766 C C . SER A 1 96 ? -10.785 -6.557 13.581 1.00 91.38 96 SER A C 1
ATOM 768 O O . SER A 1 96 ? -9.735 -7.046 13.169 1.00 91.38 96 SER A O 1
ATOM 770 N N . VAL A 1 97 ? -11.939 -6.703 12.917 1.00 93.12 97 VAL A N 1
ATOM 771 C CA . VAL A 1 97 ? -12.045 -7.397 11.620 1.00 93.12 97 VAL A CA 1
ATOM 772 C C . VAL A 1 97 ? -11.284 -6.640 10.532 1.00 93.12 97 VAL A C 1
ATOM 774 O O . VAL A 1 97 ? -10.496 -7.249 9.810 1.00 93.12 97 VAL A O 1
ATOM 777 N N . TYR A 1 98 ? -11.470 -5.320 10.431 1.00 89.94 98 TYR A N 1
ATOM 778 C CA . TYR A 1 98 ? -10.750 -4.501 9.452 1.00 89.94 98 TYR A CA 1
ATOM 779 C C . TYR A 1 98 ? -9.236 -4.517 9.673 1.00 89.94 98 TYR A C 1
ATOM 781 O O . TYR A 1 98 ? -8.484 -4.609 8.705 1.00 89.94 98 TYR A O 1
ATOM 789 N N . LEU A 1 99 ? -8.780 -4.494 10.929 1.00 92.06 99 LEU A N 1
ATOM 790 C CA . LEU A 1 99 ? -7.360 -4.623 11.251 1.00 92.06 99 LEU A CA 1
ATOM 791 C C . LEU A 1 99 ? -6.780 -5.942 10.715 1.00 92.06 99 LEU A C 1
ATOM 793 O O . LEU A 1 99 ? -5.753 -5.932 10.040 1.00 92.06 99 LEU A O 1
ATOM 797 N N . GLY A 1 100 ? -7.483 -7.060 10.926 1.00 89.44 100 GLY A N 1
ATOM 798 C CA . GLY A 1 100 ? -7.072 -8.364 10.400 1.00 89.44 100 GLY A CA 1
ATOM 799 C C . GLY A 1 100 ? -7.035 -8.426 8.867 1.00 89.44 100 GLY A C 1
ATOM 800 O O . GLY A 1 100 ? -6.153 -9.068 8.295 1.00 89.44 100 GLY A O 1
ATOM 801 N N . GLN A 1 101 ? -7.949 -7.729 8.183 1.00 87.56 101 GLN A N 1
ATOM 802 C CA . GLN A 1 101 ? -7.933 -7.617 6.719 1.00 87.56 101 GLN A CA 1
ATOM 803 C C . GLN A 1 101 ? -6.736 -6.806 6.213 1.00 87.56 101 GLN A C 1
ATOM 805 O O . GLN A 1 101 ? -6.115 -7.201 5.227 1.00 87.56 101 GLN A O 1
ATOM 810 N N . ILE A 1 102 ? -6.391 -5.703 6.887 1.00 86.44 102 ILE A N 1
ATOM 811 C CA . ILE A 1 102 ? -5.207 -4.897 6.553 1.00 86.44 102 ILE A CA 1
ATOM 812 C C . ILE A 1 102 ? -3.932 -5.732 6.724 1.00 86.44 102 ILE A C 1
ATOM 814 O O . ILE A 1 102 ? -3.069 -5.713 5.846 1.00 86.44 102 ILE A O 1
ATOM 818 N N . ASP A 1 103 ? -3.833 -6.507 7.805 1.00 84.81 103 ASP A N 1
ATOM 819 C CA . ASP A 1 103 ? -2.676 -7.371 8.060 1.00 84.81 103 ASP A CA 1
ATOM 820 C C . ASP A 1 103 ? -2.553 -8.504 7.035 1.00 84.81 103 ASP A C 1
ATOM 822 O O . ASP A 1 103 ? -1.477 -8.710 6.476 1.00 84.81 103 ASP A O 1
ATOM 826 N N . SER A 1 104 ? -3.666 -9.158 6.693 1.00 82.00 104 SER A N 1
ATOM 827 C CA . SER A 1 104 ? -3.689 -10.203 5.658 1.00 82.00 104 SER A CA 1
ATOM 828 C C . SER A 1 104 ? -3.346 -9.644 4.269 1.00 82.00 104 SER A C 1
ATOM 830 O O . SER A 1 104 ? -2.624 -10.267 3.494 1.00 82.00 104 SER A O 1
ATOM 832 N N . GLY A 1 105 ? -3.834 -8.440 3.945 1.00 73.25 105 GLY A N 1
ATOM 833 C CA . GLY A 1 105 ? -3.506 -7.753 2.695 1.00 73.25 105 GLY A CA 1
ATOM 834 C C . GLY A 1 105 ? -2.024 -7.381 2.592 1.00 73.25 105 GLY A C 1
ATOM 835 O O . GLY A 1 105 ? -1.456 -7.417 1.501 1.00 73.25 105 GLY A O 1
ATOM 836 N N . LYS A 1 106 ? -1.372 -7.079 3.722 1.00 64.94 106 LYS A N 1
ATOM 837 C CA . LYS A 1 106 ? 0.066 -6.794 3.776 1.00 64.94 106 LYS A CA 1
ATOM 838 C C . LYS A 1 106 ? 0.913 -8.031 3.467 1.00 64.94 106 LYS A C 1
ATOM 840 O O . LYS A 1 106 ? 1.885 -7.892 2.733 1.00 64.94 106 LYS A O 1
ATOM 845 N N . GLU A 1 107 ? 0.542 -9.212 3.971 1.00 59.22 107 GLU A N 1
ATOM 846 C CA . GLU A 1 107 ? 1.282 -10.462 3.711 1.00 59.22 107 GLU A CA 1
ATOM 847 C C . GLU A 1 107 ? 1.311 -10.826 2.218 1.00 59.22 107 GLU A C 1
ATOM 849 O O . GLU A 1 107 ? 2.344 -11.255 1.699 1.00 59.22 107 GLU A O 1
ATOM 854 N N . ILE A 1 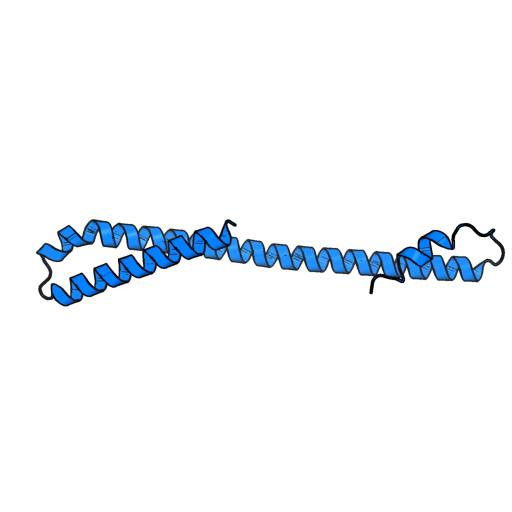108 ? 0.207 -10.576 1.505 1.00 57.22 108 ILE A N 1
ATOM 855 C CA . ILE A 1 108 ? 0.100 -10.818 0.058 1.00 57.22 108 ILE A CA 1
ATOM 856 C C . ILE A 1 108 ? 0.971 -9.839 -0.743 1.00 57.22 108 ILE A C 1
ATOM 858 O O . ILE A 1 108 ? 1.562 -10.233 -1.739 1.00 57.22 108 ILE A O 1
ATOM 862 N N . LEU A 1 109 ? 1.075 -8.577 -0.315 1.00 54.12 109 LEU A N 1
ATOM 863 C CA . LEU A 1 109 ? 1.898 -7.562 -0.990 1.00 54.12 109 LEU A CA 1
ATOM 864 C C . LEU A 1 109 ? 3.404 -7.693 -0.696 1.00 54.12 109 LEU A C 1
ATOM 866 O O . LEU A 1 109 ? 4.205 -7.030 -1.350 1.00 54.12 109 LEU A O 1
ATOM 870 N N . SER A 1 110 ? 3.789 -8.500 0.298 1.00 51.72 110 SER A N 1
ATOM 871 C CA . SER A 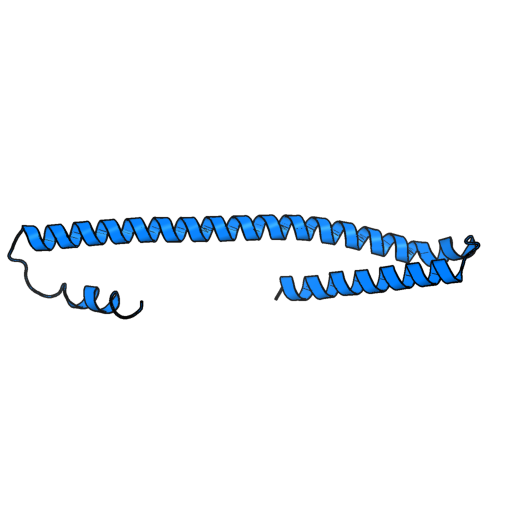1 110 ? 5.188 -8.779 0.657 1.00 51.72 110 SER A CA 1
ATOM 872 C C . SER A 1 110 ? 5.720 -10.129 0.157 1.00 51.72 110 SER A C 1
ATOM 874 O O . SER A 1 110 ? 6.887 -10.427 0.411 1.00 51.72 110 SER A O 1
ATOM 876 N N . SER A 1 111 ? 4.871 -10.941 -0.485 1.00 46.22 111 SER A N 1
ATOM 877 C CA . SER A 1 111 ? 5.198 -12.268 -1.037 1.00 46.22 111 SER A CA 1
ATOM 878 C C . SER A 1 111 ? 5.527 -12.189 -2.524 1.00 46.22 111 SER A C 1
ATOM 880 O O . SER A 1 111 ? 6.412 -12.956 -2.962 1.00 46.22 111 SER A O 1
#

Foldseek 3Di:
DPPPVVVVVVPVPDDDDDPVVVVVVVVVVVVVVVVVVVVVVVVVVVVVVVVVVVVVVVVVLVVLLVVLVVCLVCLVVVLVPDPCNVVSVVVSVVSVVVNVVSVVVVVVVVD

Sequence (111 aa):
MRKGILLLFTALSIGVFADDEVLSELKSLESEYDSLVKEEEARFQKEKELSEKAAAQNIELQKLKLNIEEKLAAAPAERKTKFFKDTFDGLVKDYSVYLGQIDSGKEILSS